Protein AF-A0A955BDJ6-F1 (afdb_monomer_lite)

Radius of gyration: 15.06 Å; chains: 1; bounding box: 45×29×31 Å

Secondary structure (DSSP, 8-state):
-------TT-PPPP--TT-HHHHHHHHHHHHHS-GGG----TT----SEEETTEEE-TT--

Sequence (61 aa):
MNANIPNPAATPAIQHPGESTSNEIRRRLQAVEPKALRTFTPSLAVLAKSAGSYHWTPEGR

pLDDT: mean 86.43, std 15.53, range [41.16, 98.0]

Foldseek 3Di:
DDDPDPPPDQDQFDDDPPQVPLSVVSRVCSVPDDPVPDDDDPVSAAFPDDDVPDTAGPSGD

Structure (mmCIF, N/CA/C/O backbone):
data_AF-A0A955BDJ6-F1
#
_entry.id   AF-A0A955BDJ6-F1
#
loop_
_atom_site.group_PDB
_atom_site.id
_atom_site.type_symbol
_atom_site.label_atom_id
_atom_site.label_alt_id
_atom_site.label_comp_id
_atom_site.label_asym_id
_atom_site.label_entity_id
_atom_site.label_seq_id
_atom_site.pdbx_PDB_ins_code
_atom_site.Cartn_x
_atom_site.Cartn_y
_atom_site.Cartn_z
_atom_site.occupancy
_atom_site.B_iso_or_equiv
_atom_site.auth_seq_id
_atom_site.auth_comp_id
_atom_site.auth_asym_id
_atom_site.auth_atom_id
_atom_site.pdbx_PDB_model_num
ATOM 1 N N . MET A 1 1 ? 33.407 -18.930 -18.955 1.00 43.41 1 MET A N 1
ATOM 2 C CA . MET A 1 1 ? 33.798 -18.324 -17.665 1.00 43.41 1 MET A CA 1
ATOM 3 C C . MET A 1 1 ? 32.872 -17.139 -17.414 1.00 43.41 1 MET A C 1
ATOM 5 O O . MET A 1 1 ? 33.126 -16.061 -17.926 1.00 43.41 1 MET A O 1
ATOM 9 N N . ASN A 1 2 ? 31.735 -17.348 -16.752 1.00 41.16 2 ASN A N 1
ATOM 10 C CA . ASN A 1 2 ? 30.794 -16.283 -16.397 1.00 41.16 2 ASN A CA 1
ATOM 11 C C . ASN A 1 2 ? 31.096 -15.830 -14.965 1.00 41.16 2 ASN A C 1
ATOM 13 O O . ASN A 1 2 ? 30.775 -16.517 -14.001 1.00 41.16 2 ASN A O 1
ATO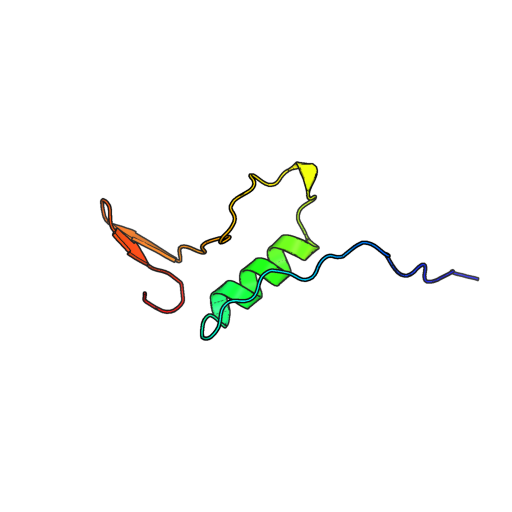M 17 N N . ALA A 1 3 ? 31.766 -14.688 -14.829 1.00 52.53 3 ALA A N 1
ATOM 18 C CA . ALA A 1 3 ? 31.997 -14.087 -13.526 1.00 52.53 3 ALA A CA 1
ATOM 19 C C . ALA A 1 3 ? 30.644 -13.691 -12.916 1.00 52.53 3 ALA A C 1
ATOM 21 O O . ALA A 1 3 ? 29.969 -12.790 -13.411 1.00 52.53 3 ALA A O 1
ATOM 22 N N . ASN A 1 4 ? 30.245 -14.379 -11.847 1.00 59.50 4 ASN A N 1
ATOM 23 C CA . ASN A 1 4 ? 29.213 -13.910 -10.934 1.00 59.50 4 ASN A CA 1
ATOM 24 C C . ASN A 1 4 ? 29.774 -12.668 -10.232 1.00 59.50 4 ASN A C 1
ATOM 26 O O . ASN A 1 4 ? 30.446 -12.799 -9.212 1.00 59.50 4 ASN A O 1
ATOM 30 N N . ILE A 1 5 ? 29.600 -11.484 -10.827 1.00 61.91 5 ILE A N 1
ATOM 31 C CA . ILE A 1 5 ? 29.977 -10.225 -10.184 1.00 61.91 5 ILE A CA 1
ATOM 32 C C . ILE A 1 5 ? 28.958 -9.986 -9.065 1.00 61.91 5 ILE A C 1
ATOM 34 O O . ILE A 1 5 ? 27.790 -9.730 -9.369 1.00 61.91 5 ILE A O 1
ATOM 38 N N . PRO A 1 6 ? 29.344 -10.075 -7.780 1.00 52.62 6 PRO A N 1
ATOM 39 C CA . PRO A 1 6 ? 28.440 -9.701 -6.707 1.00 52.62 6 PRO A CA 1
ATOM 40 C C . PRO A 1 6 ? 28.129 -8.210 -6.849 1.00 52.62 6 PRO A C 1
ATOM 42 O O . PRO A 1 6 ? 29.042 -7.389 -6.881 1.00 52.62 6 PRO A O 1
ATOM 45 N N . ASN A 1 7 ? 26.845 -7.863 -6.965 1.00 59.09 7 ASN A N 1
ATOM 46 C CA . ASN A 1 7 ? 26.384 -6.477 -7.002 1.00 59.09 7 ASN A CA 1
ATOM 47 C C . ASN A 1 7 ? 26.706 -5.804 -5.650 1.00 59.09 7 ASN A C 1
ATOM 49 O O . ASN A 1 7 ? 26.063 -6.135 -4.651 1.00 59.09 7 ASN A O 1
ATOM 53 N N . PRO A 1 8 ? 27.668 -4.866 -5.583 1.00 50.06 8 PRO A N 1
ATOM 54 C CA . PRO A 1 8 ? 28.190 -4.358 -4.316 1.00 50.06 8 PRO A CA 1
ATOM 55 C C . PRO A 1 8 ? 27.288 -3.307 -3.640 1.00 50.06 8 PRO A C 1
ATOM 57 O O . PRO A 1 8 ? 27.676 -2.753 -2.616 1.00 50.06 8 PRO A O 1
ATOM 60 N N . ALA A 1 9 ? 26.101 -2.999 -4.182 1.00 52.97 9 ALA A N 1
ATOM 61 C CA . ALA A 1 9 ? 25.320 -1.827 -3.769 1.00 52.97 9 ALA A CA 1
ATOM 62 C C . ALA A 1 9 ? 23.828 -2.085 -3.482 1.00 52.97 9 ALA A C 1
ATOM 64 O O . ALA A 1 9 ? 23.029 -1.145 -3.481 1.00 52.97 9 ALA A O 1
ATOM 65 N N . ALA A 1 10 ? 23.411 -3.327 -3.222 1.00 63.97 10 ALA A N 1
ATOM 66 C CA . ALA A 1 10 ? 22.045 -3.577 -2.762 1.00 63.97 10 ALA A CA 1
ATOM 67 C C . ALA A 1 10 ? 21.923 -3.213 -1.271 1.00 63.97 10 ALA A C 1
ATOM 69 O O . ALA A 1 10 ? 22.056 -4.068 -0.399 1.00 63.97 10 ALA A O 1
ATOM 70 N N . THR A 1 11 ? 21.694 -1.932 -0.960 1.00 73.94 11 THR A N 1
ATOM 71 C CA . THR A 1 11 ? 21.297 -1.514 0.395 1.00 73.94 11 THR A CA 1
ATOM 72 C C . THR A 1 11 ? 20.107 -2.373 0.837 1.00 73.94 11 THR A C 1
ATOM 74 O O . THR A 1 11 ? 19.174 -2.512 0.052 1.00 73.94 11 THR A O 1
ATOM 77 N N . PRO A 1 12 ? 20.093 -2.980 2.031 1.00 82.56 12 PRO A N 1
ATOM 78 C CA . PRO A 1 12 ? 18.954 -3.788 2.450 1.00 82.56 12 PRO A CA 1
ATOM 79 C C . PRO A 1 12 ? 17.676 -2.938 2.522 1.00 82.56 12 PRO A C 1
ATOM 81 O O . PRO A 1 12 ? 17.721 -1.762 2.888 1.00 82.56 12 PRO A O 1
ATOM 84 N N . ALA A 1 13 ? 16.537 -3.539 2.168 1.00 89.31 13 ALA A N 1
ATOM 85 C CA . ALA A 1 13 ? 15.238 -2.880 2.281 1.00 89.31 13 ALA A CA 1
ATOM 86 C C . ALA A 1 13 ? 14.904 -2.587 3.739 1.00 89.31 13 ALA A C 1
ATOM 88 O O . ALA A 1 13 ? 15.088 -3.456 4.592 1.00 89.31 13 ALA A O 1
ATOM 89 N N . ILE A 1 14 ? 14.375 -1.388 4.003 1.00 92.12 14 ILE A N 1
ATOM 90 C CA . ILE A 1 14 ? 13.942 -0.977 5.341 1.00 92.12 14 ILE A CA 1
ATOM 91 C C . ILE A 1 14 ? 12.956 -1.995 5.928 1.00 92.12 14 ILE A C 1
ATOM 93 O O . ILE A 1 14 ? 11.995 -2.412 5.271 1.00 92.12 14 ILE A O 1
ATOM 97 N N . GLN A 1 15 ? 13.220 -2.395 7.169 1.00 95.50 15 GLN A N 1
ATOM 98 C CA . GLN A 1 15 ? 12.411 -3.342 7.927 1.00 95.50 15 GLN A CA 1
ATOM 99 C C . GLN A 1 15 ? 11.839 -2.638 9.151 1.00 95.50 15 GLN A C 1
ATOM 101 O O . GLN A 1 15 ? 12.585 -1.985 9.881 1.00 95.50 15 GLN A O 1
ATOM 106 N N . HIS A 1 16 ? 10.547 -2.829 9.399 1.00 95.56 16 HIS A N 1
ATOM 107 C CA . HIS A 1 16 ? 9.884 -2.362 10.616 1.00 95.56 16 HIS A CA 1
ATOM 108 C C . HIS A 1 16 ? 9.395 -3.565 11.439 1.00 95.56 16 HIS A C 1
ATOM 110 O O . HIS A 1 16 ? 8.861 -4.525 10.864 1.00 95.56 16 HIS A O 1
ATOM 116 N N . PRO A 1 17 ? 9.589 -3.572 12.772 1.00 96.25 17 PRO A N 1
ATOM 117 C CA . PRO A 1 17 ? 9.125 -4.661 13.627 1.00 96.25 17 PRO A CA 1
ATOM 118 C C . PRO A 1 17 ? 7.605 -4.855 13.556 1.00 96.25 17 PRO A C 1
ATOM 120 O O . PRO A 1 17 ? 6.841 -3.903 13.686 1.00 96.25 17 PRO A O 1
ATOM 123 N N . GLY A 1 18 ? 7.163 -6.103 13.387 1.00 95.75 18 GLY A N 1
ATOM 124 C CA . GLY A 1 18 ? 5.737 -6.445 13.324 1.00 95.75 18 GLY A CA 1
ATOM 125 C C . GLY A 1 18 ? 5.054 -6.151 11.983 1.00 95.75 18 GLY A C 1
ATOM 126 O O . GLY A 1 18 ? 3.854 -6.374 11.877 1.00 95.75 18 GLY A O 1
ATOM 127 N N . GLU A 1 19 ? 5.794 -5.705 10.963 1.00 97.50 19 GLU A N 1
ATOM 128 C CA . GLU A 1 19 ? 5.260 -5.364 9.637 1.00 9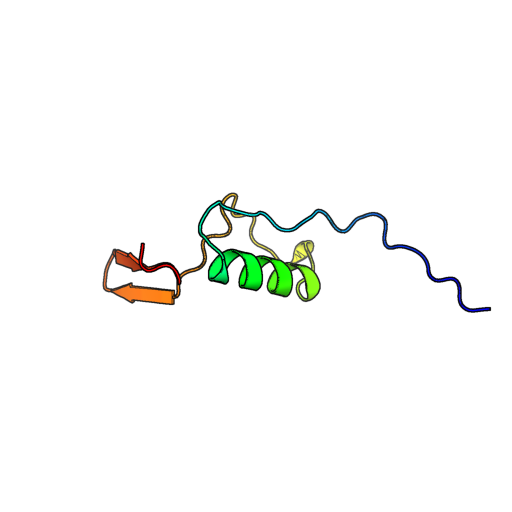7.50 19 GLU A CA 1
ATOM 129 C C . GLU A 1 19 ? 5.612 -6.394 8.555 1.00 97.50 19 GLU A C 1
ATOM 131 O O . GLU A 1 19 ? 6.206 -6.061 7.533 1.00 97.50 19 GLU A O 1
ATOM 136 N N . SER A 1 20 ? 5.309 -7.676 8.776 1.00 97.44 20 SER A N 1
ATOM 137 C CA . SER A 1 20 ? 5.748 -8.771 7.890 1.00 97.44 20 SER A CA 1
ATOM 138 C C . SER A 1 20 ? 5.331 -8.590 6.423 1.00 97.44 20 SER A C 1
ATOM 140 O O . SER A 1 20 ? 6.149 -8.802 5.525 1.00 97.44 20 SER A O 1
ATOM 142 N N . THR A 1 21 ? 4.091 -8.163 6.171 1.00 97.88 21 THR A N 1
ATOM 143 C CA . THR A 1 21 ? 3.558 -8.000 4.810 1.00 97.88 21 THR A CA 1
ATOM 144 C C . THR A 1 21 ? 4.130 -6.752 4.148 1.00 97.88 21 THR A C 1
ATOM 146 O O . THR A 1 21 ? 4.593 -6.807 3.007 1.00 97.88 21 THR A O 1
ATOM 149 N N . SER A 1 22 ? 4.179 -5.634 4.867 1.00 97.44 22 SER A N 1
ATOM 150 C CA . SER A 1 22 ? 4.780 -4.404 4.351 1.00 97.44 22 SER A CA 1
ATOM 151 C C . SER A 1 22 ? 6.287 -4.557 4.096 1.00 97.44 22 SER A C 1
ATOM 153 O O . SER A 1 22 ? 6.794 -4.102 3.070 1.00 97.44 22 SER A O 1
ATOM 155 N N . ASN A 1 23 ? 7.004 -5.272 4.967 1.00 97.38 23 ASN A N 1
ATOM 156 C CA . ASN A 1 23 ? 8.421 -5.613 4.808 1.00 97.38 23 ASN A CA 1
ATOM 157 C C . ASN A 1 23 ? 8.687 -6.435 3.533 1.00 97.38 23 ASN A C 1
ATOM 159 O O . ASN A 1 23 ? 9.645 -6.162 2.803 1.00 97.38 23 ASN A O 1
ATOM 163 N N . GLU A 1 24 ? 7.829 -7.418 3.240 1.00 97.06 24 GLU A N 1
ATOM 164 C CA . GLU A 1 24 ? 7.885 -8.213 2.009 1.00 97.06 24 GLU A CA 1
ATOM 165 C C . GLU A 1 24 ? 7.715 -7.332 0.767 1.00 97.06 24 GLU A C 1
ATOM 167 O O . GLU A 1 24 ? 8.506 -7.419 -0.177 1.00 97.06 24 GLU A O 1
ATOM 172 N N . ILE A 1 25 ? 6.710 -6.452 0.780 1.00 95.88 25 ILE A N 1
ATOM 173 C CA . ILE A 1 25 ? 6.417 -5.542 -0.331 1.00 95.88 25 ILE A CA 1
ATOM 174 C C . ILE A 1 25 ? 7.606 -4.614 -0.591 1.00 95.88 25 ILE A C 1
ATOM 176 O O . ILE A 1 25 ? 8.050 -4.512 -1.735 1.00 95.88 25 ILE A O 1
ATOM 180 N N . ARG A 1 26 ? 8.196 -4.007 0.450 1.00 94.25 26 ARG A N 1
ATOM 181 C CA . ARG A 1 26 ? 9.392 -3.158 0.293 1.00 94.25 26 ARG A CA 1
ATOM 182 C C . ARG A 1 26 ? 10.577 -3.922 -0.281 1.00 94.25 26 ARG A C 1
ATOM 184 O O . ARG A 1 26 ? 11.275 -3.392 -1.143 1.00 94.25 26 ARG A O 1
ATOM 191 N N . ARG A 1 27 ? 10.798 -5.169 0.156 1.00 94.00 27 ARG A N 1
ATOM 192 C CA . ARG A 1 27 ? 11.874 -6.015 -0.380 1.00 94.00 27 ARG A CA 1
ATOM 193 C C . ARG A 1 27 ? 11.683 -6.280 -1.873 1.00 94.00 27 ARG A C 1
ATOM 195 O O . ARG A 1 27 ? 12.642 -6.167 -2.633 1.00 94.00 27 ARG A O 1
ATOM 202 N N . ARG A 1 28 ? 10.454 -6.593 -2.300 1.00 93.44 28 ARG A N 1
ATOM 203 C CA . ARG A 1 28 ? 10.123 -6.809 -3.719 1.00 93.44 28 ARG A CA 1
ATOM 204 C C . ARG A 1 28 ? 10.283 -5.538 -4.539 1.00 93.44 28 ARG A C 1
ATOM 206 O O . ARG A 1 28 ? 10.978 -5.571 -5.548 1.00 93.44 28 ARG A O 1
ATOM 213 N N . LEU A 1 29 ? 9.706 -4.427 -4.075 1.00 90.62 29 LEU A N 1
ATOM 214 C CA . LEU A 1 29 ? 9.810 -3.118 -4.725 1.00 90.62 29 LEU A CA 1
ATOM 215 C C . LEU A 1 29 ? 11.274 -2.739 -4.941 1.00 90.62 29 LEU A C 1
ATOM 217 O O . LEU A 1 29 ? 11.674 -2.310 -6.021 1.00 90.62 29 LEU A O 1
ATOM 221 N N . GLN A 1 30 ? 12.103 -2.980 -3.922 1.00 89.88 30 GLN A N 1
ATOM 222 C CA . GLN A 1 30 ? 13.511 -2.667 -4.011 1.00 89.88 30 GLN A CA 1
ATOM 223 C C . GLN A 1 30 ? 14.265 -3.484 -5.068 1.00 89.88 30 GLN A C 1
ATOM 225 O O . GLN A 1 30 ? 15.224 -2.968 -5.644 1.00 89.88 30 GLN A O 1
ATOM 230 N N . ALA A 1 31 ? 13.849 -4.728 -5.304 1.00 89.62 31 ALA A N 1
ATOM 231 C CA . ALA A 1 31 ? 14.465 -5.606 -6.289 1.00 89.62 31 ALA A CA 1
ATOM 232 C C . ALA A 1 31 ? 14.090 -5.243 -7.735 1.00 89.62 31 ALA A C 1
ATOM 234 O O . ALA A 1 31 ? 14.878 -5.516 -8.636 1.00 89.62 31 ALA A O 1
ATOM 235 N N . VAL A 1 32 ? 12.915 -4.640 -7.959 1.00 90.50 32 VAL A N 1
ATOM 236 C CA . VAL A 1 32 ? 12.393 -4.385 -9.315 1.00 90.50 32 VAL A CA 1
ATOM 237 C C . VAL A 1 32 ? 12.497 -2.927 -9.763 1.00 90.50 32 VAL A C 1
ATOM 239 O O . VAL A 1 32 ? 12.658 -2.678 -10.954 1.00 90.50 32 VAL A O 1
ATOM 242 N N . GLU A 1 33 ? 12.449 -1.953 -8.849 1.00 86.06 33 GLU A N 1
ATOM 243 C CA . GLU A 1 33 ? 12.482 -0.534 -9.225 1.00 86.06 33 GLU A CA 1
ATOM 244 C C . GLU A 1 33 ? 13.895 0.065 -9.155 1.00 86.06 33 GLU A C 1
ATOM 246 O O . GLU A 1 33 ? 14.580 -0.095 -8.150 1.00 86.06 33 GLU A O 1
ATOM 251 N N . PRO A 1 34 ? 14.359 0.845 -10.139 1.00 86.44 34 PRO A N 1
ATOM 252 C CA . PRO A 1 34 ? 15.596 1.616 -10.015 1.00 86.44 34 PRO A CA 1
ATOM 253 C C . PRO A 1 34 ? 15.509 2.708 -8.936 1.00 86.44 34 PRO A C 1
ATOM 255 O O . PRO A 1 34 ? 14.505 3.407 -8.829 1.00 86.44 34 PRO A O 1
ATOM 258 N N . LYS A 1 35 ? 16.597 2.943 -8.187 1.00 83.75 35 LYS A N 1
ATOM 259 C CA . LYS A 1 35 ? 16.664 4.000 -7.151 1.00 83.75 35 LYS A CA 1
ATOM 260 C C . LYS A 1 35 ? 16.326 5.397 -7.693 1.00 83.75 35 LYS A C 1
ATOM 262 O O . LYS A 1 35 ? 15.697 6.175 -6.987 1.00 83.75 35 LYS A O 1
ATOM 267 N N . ALA A 1 36 ? 16.724 5.697 -8.931 1.00 85.62 36 ALA A N 1
ATOM 268 C CA . ALA A 1 36 ? 16.495 6.995 -9.570 1.00 85.62 36 ALA A CA 1
ATOM 269 C C . ALA A 1 36 ? 15.010 7.312 -9.832 1.00 85.62 36 ALA A C 1
ATOM 271 O O . ALA A 1 36 ? 14.675 8.473 -10.030 1.00 85.62 36 ALA A O 1
ATOM 272 N N . LEU A 1 37 ? 14.128 6.304 -9.819 1.00 86.06 37 LEU A N 1
ATOM 273 C CA . LEU A 1 37 ? 12.687 6.480 -10.035 1.00 86.06 37 LEU A CA 1
ATOM 274 C C . LEU A 1 37 ? 11.886 6.596 -8.731 1.00 86.06 37 LEU A C 1
ATOM 276 O O . LEU A 1 37 ? 10.674 6.780 -8.775 1.00 86.06 37 LEU A O 1
ATOM 280 N N . ARG A 1 38 ? 12.534 6.487 -7.566 1.00 84.69 38 ARG A N 1
ATOM 281 C CA . ARG A 1 38 ? 11.837 6.462 -6.277 1.00 84.69 38 ARG A CA 1
ATOM 282 C C . ARG A 1 38 ? 11.792 7.848 -5.655 1.00 84.69 38 ARG A C 1
ATOM 284 O O . ARG A 1 38 ? 12.830 8.468 -5.422 1.00 84.69 38 ARG A O 1
ATOM 291 N N . THR A 1 39 ? 10.597 8.291 -5.279 1.00 88.88 39 THR A N 1
ATOM 292 C CA . THR A 1 39 ? 10.452 9.403 -4.338 1.00 88.88 39 THR A CA 1
ATOM 293 C C . THR A 1 39 ? 11.013 8.979 -2.985 1.00 88.88 39 THR A C 1
ATOM 295 O O . THR A 1 39 ? 10.620 7.951 -2.428 1.00 88.88 39 THR A O 1
ATOM 298 N N . PHE A 1 40 ? 11.938 9.768 -2.442 1.00 87.19 40 PHE A N 1
ATOM 299 C CA . PHE A 1 40 ? 12.481 9.504 -1.117 1.00 87.19 40 PHE A CA 1
ATOM 300 C C . PHE A 1 40 ? 11.388 9.676 -0.055 1.00 87.19 40 PHE A C 1
ATOM 302 O O . PHE A 1 40 ? 10.928 10.785 0.208 1.00 87.19 40 PHE A O 1
ATOM 309 N N . THR A 1 41 ? 10.983 8.566 0.556 1.00 88.75 41 THR A N 1
ATOM 310 C CA . THR A 1 41 ? 10.038 8.524 1.676 1.00 88.75 41 THR A CA 1
ATOM 311 C C . THR A 1 41 ? 10.691 7.729 2.812 1.00 88.75 41 THR A C 1
ATOM 313 O O . THR A 1 41 ? 10.880 6.524 2.669 1.00 88.75 41 THR A O 1
ATOM 316 N N . PRO A 1 42 ? 11.087 8.362 3.935 1.00 89.50 42 PRO A N 1
ATOM 317 C CA . PRO A 1 42 ? 11.899 7.698 4.962 1.00 89.50 42 PRO A CA 1
ATOM 318 C C . PRO A 1 42 ? 11.301 6.403 5.525 1.00 89.50 42 PRO A C 1
ATOM 320 O O . PRO A 1 42 ? 12.035 5.462 5.808 1.00 89.50 42 PRO A O 1
ATOM 323 N N . SER A 1 43 ? 9.975 6.337 5.676 1.00 90.62 43 SER A N 1
ATOM 324 C CA . SER A 1 43 ? 9.283 5.162 6.215 1.00 90.62 43 SER A CA 1
ATOM 325 C C . SER A 1 43 ? 8.953 4.102 5.168 1.00 90.62 43 SER A C 1
ATOM 327 O O . SER A 1 43 ? 8.769 2.943 5.543 1.00 90.62 43 SER A O 1
ATOM 329 N N . LEU A 1 44 ? 8.848 4.488 3.887 1.00 93.75 44 LEU A N 1
ATOM 330 C CA . LEU A 1 44 ? 8.244 3.676 2.825 1.00 93.75 44 LEU A CA 1
ATOM 331 C C . LEU A 1 44 ? 6.937 3.011 3.307 1.00 93.75 44 LEU A C 1
ATOM 333 O O . LEU A 1 44 ? 6.801 1.782 3.289 1.00 93.75 44 LEU A O 1
ATOM 337 N N . ALA A 1 45 ? 6.009 3.830 3.817 1.00 94.69 45 ALA A N 1
ATOM 338 C CA . ALA A 1 45 ? 4.719 3.364 4.315 1.00 94.69 45 ALA A CA 1
ATOM 339 C C . ALA A 1 45 ? 3.948 2.623 3.212 1.00 94.69 45 ALA A C 1
ATOM 341 O O . ALA A 1 45 ? 3.830 3.108 2.088 1.00 94.69 45 ALA A O 1
ATOM 342 N N . VAL A 1 46 ? 3.420 1.448 3.549 1.00 95.94 46 VAL A N 1
ATOM 343 C CA . VAL A 1 46 ? 2.615 0.631 2.639 1.00 95.94 46 VAL A CA 1
ATOM 344 C C . VAL A 1 46 ? 1.159 0.780 3.053 1.00 95.94 46 VAL A C 1
ATOM 346 O O . VAL A 1 46 ? 0.813 0.501 4.198 1.00 95.94 46 VAL A O 1
ATOM 349 N N . LEU A 1 47 ? 0.314 1.235 2.129 1.00 96.62 47 LEU A N 1
ATOM 350 C CA . LEU A 1 47 ? -1.106 1.472 2.381 1.00 96.62 47 LEU A CA 1
ATOM 351 C C . LEU A 1 47 ? -1.931 0.392 1.677 1.00 96.62 47 LEU A C 1
ATOM 353 O O . LEU A 1 47 ? -1.845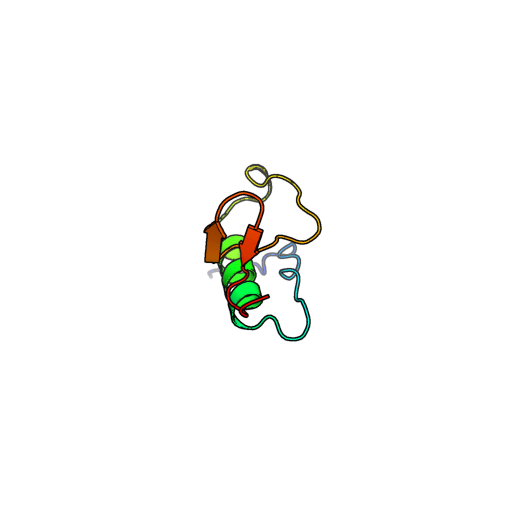 0.242 0.461 1.00 96.62 47 LEU A O 1
ATOM 357 N N . ALA A 1 48 ? -2.727 -0.356 2.439 1.00 97.88 48 ALA A N 1
ATOM 358 C CA . ALA A 1 48 ? -3.626 -1.387 1.920 1.00 97.88 48 ALA A CA 1
ATOM 359 C C . ALA A 1 48 ? -5.032 -0.843 1.628 1.00 97.88 48 ALA A C 1
ATOM 361 O O . ALA A 1 48 ? -5.724 -1.338 0.738 1.00 97.88 48 ALA A O 1
ATOM 362 N N . LYS A 1 49 ? -5.469 0.171 2.384 1.00 97.44 49 LYS A N 1
ATOM 363 C CA . LYS A 1 49 ? -6.795 0.786 2.263 1.00 97.44 49 LYS A CA 1
ATOM 364 C C . LYS A 1 49 ? -6.750 2.251 2.692 1.00 97.44 49 LYS A C 1
ATOM 366 O O . LYS A 1 49 ? -5.967 2.616 3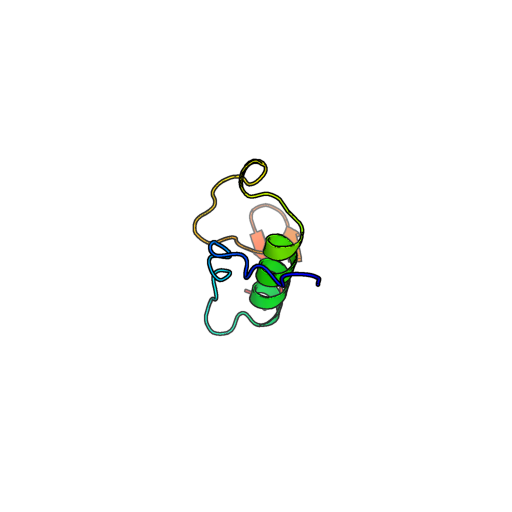.564 1.00 97.44 49 LYS A O 1
ATOM 371 N N . SER A 1 50 ? -7.658 3.054 2.141 1.00 97.75 50 SER A N 1
ATOM 372 C CA . SER A 1 50 ? -7.901 4.441 2.552 1.00 97.75 50 SER A CA 1
ATOM 373 C C . SER A 1 50 ? -9.401 4.728 2.652 1.00 97.75 50 SER A C 1
ATOM 375 O O . SER A 1 50 ? -10.193 4.129 1.921 1.00 97.75 50 SER A O 1
ATOM 377 N N . ALA A 1 51 ? -9.799 5.639 3.540 1.00 97.56 51 ALA A N 1
ATOM 378 C CA . ALA A 1 51 ? -11.161 6.164 3.642 1.00 97.56 51 ALA A CA 1
ATOM 379 C C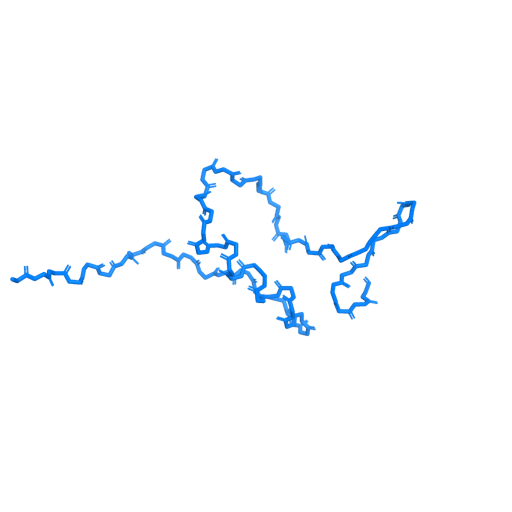 . ALA A 1 51 ? -11.121 7.581 4.227 1.00 97.56 51 ALA A C 1
ATOM 381 O O . ALA A 1 51 ? -10.817 7.774 5.404 1.00 97.56 51 ALA A O 1
ATOM 382 N N . GLY A 1 52 ? -11.412 8.583 3.394 1.00 96.88 52 GLY A N 1
ATOM 383 C CA . GLY A 1 52 ? -11.181 9.982 3.756 1.00 96.88 52 GLY A CA 1
ATOM 384 C C . GLY A 1 52 ? -9.710 10.213 4.111 1.00 96.88 52 GLY A C 1
ATOM 385 O O . GLY A 1 52 ? -8.825 9.785 3.375 1.00 96.88 52 GLY A O 1
ATOM 386 N N . SER A 1 53 ? -9.465 10.841 5.261 1.00 97.06 53 SER A N 1
ATOM 387 C CA . SER A 1 53 ? -8.116 11.105 5.784 1.00 97.06 53 SER A CA 1
ATOM 388 C C . SER A 1 53 ? -7.490 9.925 6.540 1.00 97.06 53 SER A C 1
ATOM 390 O O . SER A 1 53 ? -6.418 10.081 7.122 1.00 97.06 53 SER A O 1
ATOM 392 N N . TYR A 1 54 ? -8.153 8.765 6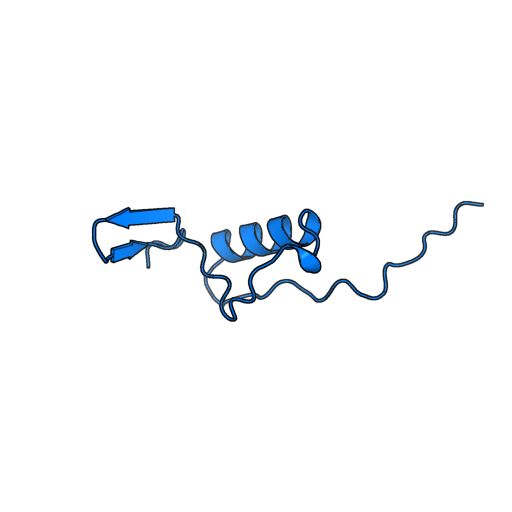.582 1.00 96.75 54 TYR A N 1
ATOM 393 C CA . TYR A 1 54 ? -7.649 7.570 7.254 1.00 96.75 54 TYR A CA 1
ATOM 394 C C . TYR A 1 54 ? -7.010 6.611 6.253 1.00 96.75 54 TYR A C 1
ATOM 396 O O . TYR A 1 54 ? -7.553 6.365 5.171 1.00 96.75 54 TYR A O 1
ATOM 404 N N . HIS A 1 55 ? -5.881 6.032 6.651 1.00 97.62 55 HIS A N 1
ATOM 405 C CA . HIS A 1 55 ? -5.144 5.033 5.891 1.00 97.62 55 HIS A CA 1
ATOM 406 C C . HIS A 1 55 ? -4.858 3.837 6.784 1.00 97.62 55 HIS A C 1
ATOM 408 O O . HIS A 1 55 ? -4.577 4.025 7.964 1.00 97.62 55 HIS A O 1
ATOM 414 N N . TRP A 1 56 ? -4.908 2.641 6.203 1.00 97.88 56 TRP A N 1
ATOM 415 C CA . TRP A 1 56 ? -4.587 1.404 6.900 1.00 97.88 56 TRP A CA 1
ATOM 416 C C . TRP A 1 56 ? -3.415 0.697 6.244 1.00 97.88 56 TRP A C 1
ATOM 418 O O . TRP A 1 56 ? -3.396 0.537 5.016 1.00 97.88 56 TRP A O 1
ATOM 428 N N . THR A 1 57 ? -2.463 0.236 7.050 1.00 97.25 57 THR A N 1
ATOM 429 C CA . THR A 1 57 ? -1.391 -0.641 6.565 1.00 97.25 57 THR A CA 1
ATOM 430 C C . THR A 1 57 ? -1.914 -2.071 6.360 1.00 97.25 57 THR A C 1
ATOM 432 O O . THR A 1 57 ? -2.976 -2.426 6.883 1.00 97.25 57 THR A O 1
ATOM 435 N N . PRO A 1 58 ? -1.200 -2.934 5.613 1.00 98.00 58 PRO A N 1
ATOM 436 C CA . PRO A 1 58 ? -1.509 -4.365 5.531 1.00 98.00 58 PRO A CA 1
ATOM 437 C C . PRO A 1 58 ? -1.640 -5.069 6.890 1.00 98.00 58 PRO A C 1
ATOM 439 O O . PRO A 1 58 ? -2.341 -6.068 7.005 1.00 98.00 58 PRO A O 1
ATOM 442 N N . GLU A 1 59 ? -0.980 -4.546 7.920 1.00 97.44 59 GLU A N 1
ATOM 443 C CA . GLU A 1 59 ? -1.038 -5.045 9.294 1.00 97.44 59 GLU A CA 1
ATOM 444 C C . GLU A 1 59 ? -2.286 -4.583 10.067 1.00 97.44 59 GLU A C 1
ATOM 446 O O . GLU A 1 59 ? -2.462 -4.967 11.222 1.00 97.44 59 GLU A O 1
ATOM 451 N N . GLY A 1 60 ? -3.152 -3.767 9.460 1.00 93.88 60 GLY A N 1
ATOM 452 C CA . GLY A 1 60 ? -4.388 -3.279 10.076 1.00 93.88 60 GLY A CA 1
ATOM 453 C C . GLY A 1 60 ? -4.204 -2.096 11.031 1.00 93.88 60 GLY A C 1
ATOM 454 O O . GLY A 1 60 ? -5.105 -1.829 11.826 1.00 93.88 60 GLY A O 1
ATOM 455 N N . ARG A 1 61 ? -3.057 -1.409 10.964 1.00 89.19 61 ARG A N 1
ATOM 456 C CA . ARG A 1 61 ? -2.792 -0.156 11.691 1.00 89.19 61 ARG A CA 1
ATOM 457 C C . ARG A 1 61 ? -3.352 1.040 10.953 1.00 89.19 61 ARG A C 1
ATOM 459 O O . ARG A 1 61 ? -3.234 1.013 9.710 1.00 89.19 61 ARG A O 1
#